Protein AF-A0A8T6XIP1-F1 (afdb_monomer_lite)

pLDDT: mean 94.94, std 7.09, range [53.69, 98.31]

Structure (mmCIF, N/CA/C/O backbone):
data_AF-A0A8T6XIP1-F1
#
_entry.id   AF-A0A8T6XIP1-F1
#
loop_
_atom_site.group_PDB
_atom_site.id
_atom_site.type_symbol
_atom_site.label_atom_id
_atom_site.label_alt_id
_atom_site.label_comp_id
_atom_site.label_asym_id
_atom_site.label_entity_id
_atom_site.label_seq_id
_atom_site.pdbx_PDB_ins_code
_atom_site.Cartn_x
_atom_site.Cartn_y
_atom_site.Cartn_z
_atom_site.occupancy
_atom_site.B_iso_or_equiv
_atom_site.auth_seq_id
_atom_site.auth_comp_id
_atom_site.auth_asym_id
_atom_site.auth_atom_id
_atom_site.pdbx_PDB_model_num
ATOM 1 N N . ILE A 1 1 ? -11.393 -1.175 -6.910 1.00 96.38 1 ILE A N 1
ATOM 2 C CA . ILE A 1 1 ? -10.077 -0.493 -6.891 1.00 96.38 1 ILE A CA 1
ATOM 3 C C . ILE A 1 1 ? -10.210 0.722 -5.989 1.00 96.38 1 ILE A C 1
ATOM 5 O O . ILE A 1 1 ? -11.236 1.387 -6.070 1.00 96.38 1 ILE A O 1
ATOM 9 N N . VAL A 1 2 ? -9.239 0.958 -5.111 1.00 97.94 2 VAL A N 1
ATOM 10 C CA . VAL A 1 2 ? -9.220 2.056 -4.131 1.00 97.94 2 VAL A CA 1
ATOM 11 C C . VAL A 1 2 ? -7.823 2.672 -4.049 1.00 97.94 2 VAL A C 1
ATOM 13 O O . VAL A 1 2 ? -6.846 2.029 -4.436 1.00 97.94 2 VAL A O 1
ATOM 16 N N . CYS A 1 3 ? -7.729 3.896 -3.529 1.00 97.50 3 CYS A N 1
ATOM 17 C CA . CYS A 1 3 ? -6.461 4.567 -3.256 1.00 97.50 3 CYS A CA 1
ATOM 18 C C . CYS A 1 3 ? -6.157 4.570 -1.756 1.00 97.50 3 CYS A C 1
ATOM 20 O O . CYS A 1 3 ? -7.057 4.773 -0.942 1.00 97.50 3 CYS A O 1
ATOM 22 N N . VAL A 1 4 ? -4.883 4.415 -1.406 1.00 97.56 4 VAL A N 1
ATOM 23 C CA . VAL A 1 4 ? -4.375 4.604 -0.044 1.00 97.56 4 VAL A CA 1
ATOM 24 C C . VAL A 1 4 ? -3.805 6.011 0.055 1.00 97.56 4 VAL A C 1
ATOM 26 O O . VAL A 1 4 ? -2.945 6.393 -0.743 1.00 97.56 4 VAL A O 1
ATOM 29 N N . ILE A 1 5 ? -4.306 6.785 1.015 1.00 97.44 5 ILE A N 1
ATOM 30 C CA . ILE A 1 5 ? -3.959 8.193 1.203 1.00 97.44 5 ILE A CA 1
ATOM 31 C C . ILE A 1 5 ? -3.365 8.376 2.598 1.00 97.44 5 ILE A C 1
ATOM 33 O O . ILE A 1 5 ? -3.893 7.859 3.578 1.00 97.44 5 ILE A O 1
ATOM 37 N N . GLU A 1 6 ? -2.275 9.127 2.675 1.00 96.44 6 GLU A N 1
ATOM 38 C CA . GLU A 1 6 ? -1.706 9.612 3.930 1.00 96.44 6 GLU A CA 1
ATOM 39 C C . GLU A 1 6 ? -2.514 10.816 4.440 1.00 96.44 6 GLU A C 1
ATOM 41 O O . GLU A 1 6 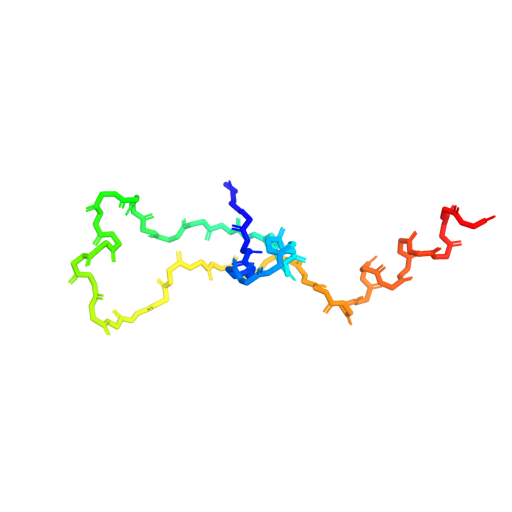? -2.778 11.751 3.685 1.00 96.44 6 GLU A O 1
ATOM 46 N N . GLU A 1 7 ? -2.939 10.801 5.703 1.00 95.56 7 GLU A N 1
ATOM 47 C CA . GLU A 1 7 ? -3.956 11.736 6.205 1.00 95.56 7 GLU A CA 1
ATOM 48 C C . GLU A 1 7 ? -3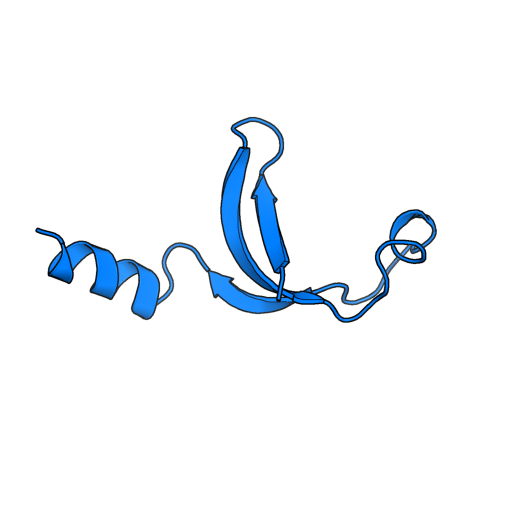.476 13.188 6.351 1.00 95.56 7 GLU A C 1
ATOM 50 O O . GLU A 1 7 ? -4.259 14.108 6.099 1.00 95.56 7 GLU A O 1
ATOM 55 N N . SER A 1 8 ? -2.216 13.422 6.735 1.00 97.00 8 SER A N 1
ATOM 56 C CA . SER A 1 8 ? -1.726 14.765 7.076 1.00 97.00 8 SER A CA 1
ATOM 57 C C . SER A 1 8 ? -1.563 15.667 5.853 1.00 97.00 8 SER A C 1
ATOM 59 O O . SER A 1 8 ? -1.941 16.838 5.899 1.00 97.00 8 SER A O 1
ATOM 61 N N . GLN A 1 9 ? -1.037 15.136 4.745 1.00 96.31 9 GLN A N 1
ATOM 62 C CA . GLN A 1 9 ? -0.811 15.878 3.502 1.00 96.31 9 GLN A CA 1
ATOM 63 C C . GLN A 1 9 ? -1.754 15.461 2.373 1.00 96.31 9 GLN A C 1
ATOM 65 O O . GLN A 1 9 ? -1.685 16.037 1.286 1.00 96.31 9 GLN A O 1
ATOM 70 N N . ARG A 1 10 ? -2.628 14.473 2.609 1.00 95.75 10 ARG A N 1
ATOM 71 C CA . ARG A 1 10 ? -3.564 13.916 1.617 1.00 95.75 10 ARG A CA 1
ATOM 72 C C . ARG A 1 10 ? -2.864 13.419 0.352 1.00 95.75 10 ARG A C 1
ATOM 74 O O . ARG A 1 10 ? -3.388 13.543 -0.755 1.00 95.75 10 ARG A O 1
ATOM 81 N N . LYS A 1 11 ? -1.664 12.857 0.511 1.00 96.12 11 LYS A N 1
ATOM 82 C CA . LYS A 1 11 ? -0.879 12.305 -0.598 1.00 96.12 11 LYS A CA 1
ATOM 83 C C . LYS A 1 11 ? -1.279 10.865 -0.881 1.00 96.12 11 LYS A C 1
ATOM 85 O O . LYS A 1 11 ? -1.435 10.066 0.038 1.00 96.12 11 LYS A O 1
ATOM 90 N N . PHE A 1 12 ? -1.391 10.531 -2.163 1.00 96.44 12 PHE A N 1
ATOM 91 C CA . PHE A 1 12 ? -1.576 9.156 -2.611 1.00 96.44 12 PHE A CA 1
ATOM 92 C C . PHE A 1 12 ? -0.286 8.361 -2.400 1.00 96.44 12 PHE A C 1
ATOM 94 O O . PHE A 1 12 ? 0.776 8.767 -2.869 1.00 96.44 12 PHE A O 1
ATOM 101 N N . LEU A 1 13 ? -0.393 7.238 -1.694 1.00 97.38 13 LEU A N 1
ATOM 102 C CA . LEU A 1 13 ? 0.725 6.334 -1.424 1.00 97.38 13 LEU A CA 1
ATOM 103 C C . LEU A 1 13 ? 0.659 5.059 -2.264 1.00 97.38 13 LEU A C 1
ATOM 105 O O . LEU A 1 13 ? 1.700 4.513 -2.620 1.00 97.38 13 LEU A O 1
ATOM 109 N N . ALA A 1 14 ? -0.551 4.575 -2.548 1.00 98.12 14 ALA A N 1
ATOM 110 C CA . ALA A 1 14 ? -0.767 3.336 -3.283 1.00 98.12 14 ALA A CA 1
ATOM 111 C C . ALA A 1 14 ? -2.160 3.264 -3.923 1.00 98.12 14 ALA A C 1
ATOM 113 O O . ALA A 1 14 ? -3.076 4.010 -3.563 1.00 98.12 14 ALA A O 1
ATOM 114 N N . VAL A 1 15 ? -2.319 2.315 -4.840 1.00 98.12 15 VAL A N 1
ATOM 115 C CA . VAL A 1 15 ? -3.580 1.872 -5.435 1.00 98.12 15 VAL A CA 1
ATOM 116 C C . VAL A 1 15 ? -3.712 0.367 -5.201 1.00 98.12 15 VAL A C 1
ATOM 118 O O . VAL A 1 15 ? -2.738 -0.378 -5.315 1.00 98.12 15 VAL A O 1
ATOM 121 N N . GLY A 1 16 ? -4.919 -0.092 -4.878 1.00 98.19 16 GLY A N 1
ATOM 122 C CA . GLY A 1 16 ? -5.160 -1.492 -4.538 1.00 98.19 16 GLY A CA 1
ATOM 123 C C . GLY A 1 16 ? -6.592 -1.973 -4.750 1.00 98.19 16 GLY A C 1
ATOM 124 O O . GLY A 1 16 ? -7.464 -1.244 -5.238 1.00 98.19 16 GLY A O 1
ATOM 125 N N . ILE A 1 17 ? -6.847 -3.226 -4.378 1.00 98.31 17 ILE A N 1
ATOM 126 C CA . ILE A 1 17 ? -8.174 -3.853 -4.404 1.00 98.31 17 ILE A CA 1
ATOM 127 C C . ILE A 1 17 ? -8.684 -3.964 -2.970 1.00 98.31 17 ILE A C 1
ATOM 129 O O . ILE A 1 17 ? -8.035 -4.568 -2.123 1.00 98.31 17 ILE A O 1
ATOM 133 N N . ALA A 1 18 ? -9.858 -3.394 -2.694 1.00 97.81 18 ALA A N 1
ATOM 134 C CA . ALA A 1 18 ? -10.496 -3.542 -1.392 1.00 97.81 18 ALA A CA 1
ATOM 135 C C . ALA A 1 18 ? -10.882 -5.009 -1.152 1.00 97.81 18 ALA A C 1
ATOM 137 O O . ALA A 1 18 ? -11.515 -5.633 -2.007 1.00 97.81 18 ALA A O 1
ATOM 138 N N . ARG A 1 19 ? -10.508 -5.538 0.014 1.00 97.31 19 ARG A N 1
ATOM 139 C CA . ARG A 1 19 ? -10.871 -6.891 0.461 1.00 97.31 19 ARG A CA 1
ATOM 140 C C . ARG A 1 19 ? -12.118 -6.934 1.329 1.00 97.31 19 ARG A C 1
ATOM 142 O O . ARG A 1 19 ? -12.683 -8.003 1.525 1.00 97.31 19 ARG A O 1
ATOM 149 N N . VAL A 1 20 ? -12.546 -5.777 1.816 1.00 96.56 20 VAL A N 1
ATOM 150 C CA . VAL A 1 20 ? -13.665 -5.626 2.744 1.00 96.56 20 VAL A CA 1
ATOM 151 C C . VAL A 1 20 ? -14.574 -4.495 2.289 1.00 96.56 20 VAL A C 1
ATOM 153 O O . VAL A 1 20 ? -14.122 -3.555 1.624 1.00 96.56 20 VAL A O 1
ATOM 156 N N . ALA A 1 21 ? -15.858 -4.579 2.635 1.00 96.38 21 ALA A N 1
ATOM 157 C CA . ALA A 1 21 ? -16.778 -3.484 2.379 1.00 96.38 21 ALA A CA 1
ATOM 158 C C . ALA A 1 21 ? -16.430 -2.282 3.270 1.00 96.38 21 ALA A C 1
ATOM 160 O O . ALA A 1 21 ? -16.014 -2.430 4.420 1.00 96.38 21 ALA A O 1
ATOM 161 N N . SER A 1 22 ? -16.648 -1.066 2.768 1.00 94.75 22 SER A N 1
ATOM 162 C CA . SER A 1 22 ? -16.383 0.157 3.537 1.00 94.75 22 SER A CA 1
ATOM 163 C C . SER A 1 22 ? -17.205 0.238 4.825 1.00 94.75 22 SER A C 1
ATOM 165 O O . SER A 1 22 ? -16.742 0.805 5.807 1.00 94.75 22 SER A O 1
ATOM 167 N N . SER A 1 23 ? -18.410 -0.342 4.827 1.00 95.88 23 SER A N 1
ATOM 168 C CA . SER A 1 23 ? -19.286 -0.420 5.999 1.00 95.88 23 SER A CA 1
ATOM 169 C C . SER A 1 23 ? -18.741 -1.322 7.104 1.00 95.88 23 SER A C 1
ATOM 171 O O . SER A 1 23 ? -19.063 -1.107 8.262 1.00 95.88 23 SER A O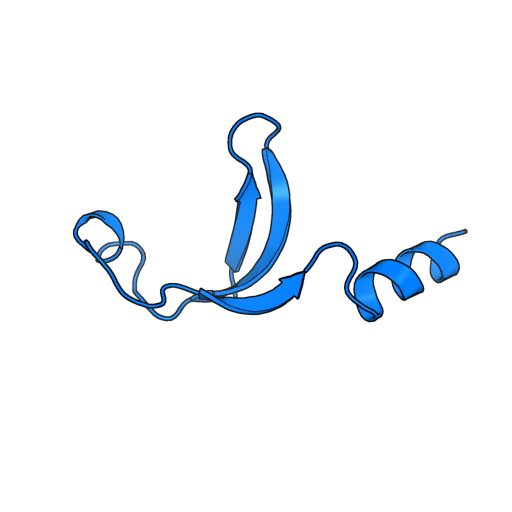 1
ATOM 173 N N . GLU A 1 24 ? -17.934 -2.324 6.759 1.00 94.44 24 GLU A N 1
ATOM 174 C CA . GLU A 1 24 ? -17.404 -3.307 7.711 1.00 94.44 24 GLU A CA 1
ATOM 175 C C . GLU A 1 24 ? -16.041 -2.876 8.266 1.00 94.44 24 GLU A C 1
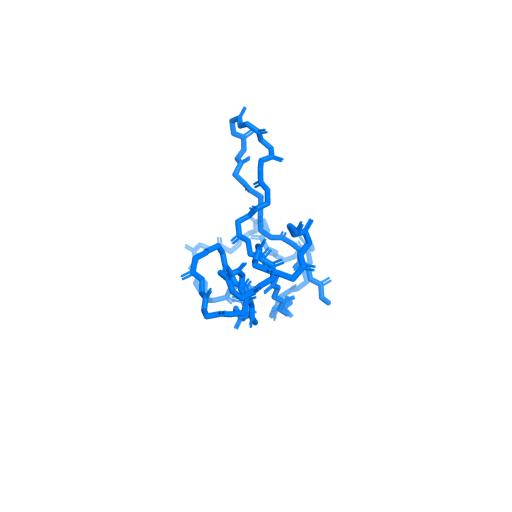ATOM 177 O O . GLU A 1 24 ? -15.691 -3.214 9.393 1.00 94.44 24 GLU A O 1
ATOM 182 N N . MET A 1 25 ? -15.283 -2.090 7.493 1.00 94.12 25 MET A N 1
ATOM 183 C CA . MET A 1 25 ? -13.914 -1.685 7.823 1.00 94.12 25 MET A CA 1
ATOM 184 C C . MET A 1 25 ? -13.799 -0.946 9.166 1.00 94.12 25 MET A C 1
ATOM 186 O O . MET A 1 25 ? -12.809 -1.134 9.869 1.00 94.12 25 MET A O 1
ATOM 190 N N . GLY A 1 26 ? -14.795 -0.132 9.539 1.00 92.50 26 GLY A N 1
ATOM 191 C CA . GLY A 1 26 ? -14.766 0.664 10.776 1.00 92.50 26 GLY A CA 1
ATOM 192 C C . GLY A 1 26 ? -14.762 -0.169 12.062 1.00 92.50 26 GLY A C 1
ATOM 193 O O . GLY A 1 26 ? -14.187 0.256 13.063 1.00 92.50 26 GLY A O 1
ATOM 194 N N . ASP A 1 27 ? -15.335 -1.374 12.019 1.00 95.50 27 ASP A N 1
ATOM 195 C CA . ASP A 1 27 ? -15.444 -2.267 13.178 1.00 95.50 27 ASP A CA 1
ATOM 196 C C . ASP A 1 27 ? -14.303 -3.303 13.241 1.00 95.50 27 ASP A C 1
ATOM 198 O O . ASP A 1 27 ? -14.171 -4.063 14.210 1.00 95.50 27 ASP A O 1
ATOM 202 N N . MET A 1 28 ? -13.444 -3.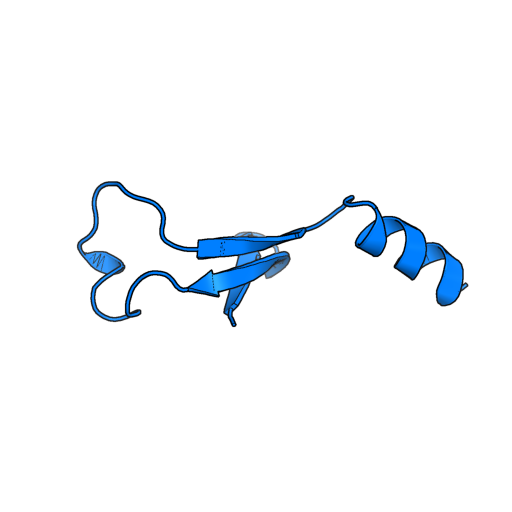349 12.216 1.00 95.62 28 MET A N 1
ATOM 203 C CA . MET A 1 28 ? -12.338 -4.298 12.135 1.00 95.62 28 MET A CA 1
ATOM 204 C C . MET A 1 28 ? -11.182 -3.903 13.056 1.00 95.62 28 MET A C 1
ATOM 206 O O . MET A 1 28 ? -10.637 -2.808 12.986 1.00 95.62 28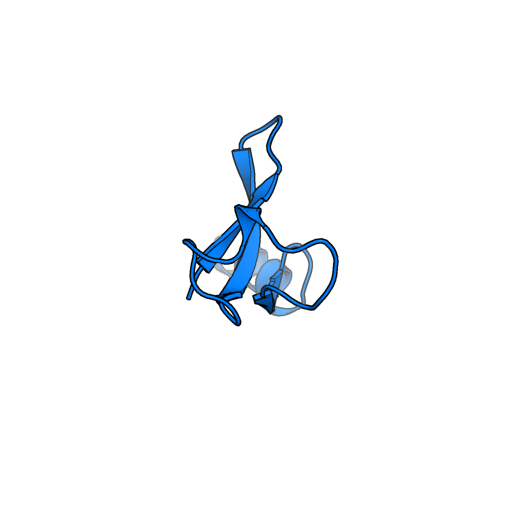 MET A O 1
ATOM 210 N N . LYS A 1 29 ? -10.725 -4.852 13.882 1.00 96.06 29 LYS A N 1
ATOM 211 C CA . LYS A 1 29 ? -9.542 -4.668 14.748 1.00 96.06 29 LYS A CA 1
ATOM 212 C C . LYS A 1 29 ? -8.232 -5.140 14.116 1.00 96.06 29 LYS A C 1
ATOM 214 O O . LYS A 1 29 ? -7.162 -4.735 14.558 1.00 96.06 29 LYS A O 1
ATOM 219 N N . LYS A 1 30 ? -8.302 -6.069 13.158 1.00 96.06 30 LYS A N 1
ATOM 220 C CA . LYS A 1 30 ? -7.150 -6.680 12.479 1.00 96.06 30 LYS A CA 1
ATOM 221 C C . LYS A 1 30 ? -7.587 -7.364 11.185 1.00 96.06 30 LYS A C 1
ATOM 223 O O . LYS A 1 30 ? -8.744 -7.760 11.068 1.00 96.06 30 LYS A O 1
ATOM 228 N N . GLY A 1 31 ? -6.633 -7.592 10.291 1.00 95.56 31 GLY A N 1
ATOM 229 C CA . GLY A 1 31 ? -6.846 -8.257 9.006 1.00 95.56 31 GLY A CA 1
ATOM 230 C C . GLY A 1 31 ? -6.381 -7.389 7.843 1.00 95.56 31 GLY A C 1
ATOM 231 O O . GLY A 1 31 ? -6.156 -6.192 8.002 1.00 95.56 31 GLY A O 1
ATOM 232 N N . GLU A 1 32 ? -6.213 -8.011 6.682 1.00 95.50 32 GLU A N 1
ATOM 233 C CA . GLU A 1 32 ? -5.872 -7.318 5.442 1.00 95.50 32 GLU A CA 1
ATOM 234 C C . GLU A 1 32 ? -7.118 -6.636 4.861 1.00 95.50 32 GLU A C 1
ATOM 236 O O . GLU A 1 32 ? -8.163 -7.266 4.705 1.00 95.50 32 GLU A O 1
ATOM 241 N N . VAL A 1 33 ? -7.016 -5.338 4.564 1.00 96.81 33 VAL A N 1
ATOM 242 C CA . VAL A 1 33 ? -8.148 -4.517 4.088 1.00 96.81 33 VAL A CA 1
ATOM 243 C C . VAL A 1 33 ? -8.027 -4.122 2.617 1.00 96.81 33 VAL A C 1
ATOM 245 O O . VAL A 1 33 ? -9.039 -3.901 1.945 1.00 96.81 33 VAL A O 1
ATOM 248 N N . VAL A 1 34 ? -6.798 -4.057 2.103 1.00 97.62 34 VAL A N 1
ATOM 249 C CA . VAL A 1 34 ? -6.482 -3.691 0.722 1.00 97.62 34 VAL A CA 1
ATOM 250 C C . VAL A 1 34 ? -5.321 -4.551 0.239 1.00 97.62 34 VAL A C 1
ATOM 252 O O . VAL A 1 34 ? -4.246 -4.507 0.828 1.00 97.62 34 VAL A O 1
ATOM 255 N N . ASP A 1 35 ? -5.524 -5.253 -0.872 1.00 97.94 35 ASP A N 1
ATOM 256 C CA . ASP A 1 35 ? -4.432 -5.853 -1.637 1.00 97.94 35 ASP A CA 1
ATOM 257 C C . ASP A 1 35 ? -3.703 -4.765 -2.418 1.00 97.94 35 ASP A C 1
ATOM 259 O O . ASP A 1 35 ? -4.320 -4.052 -3.220 1.00 97.94 35 ASP A O 1
ATOM 263 N N . ASN A 1 36 ? -2.393 -4.656 -2.234 1.00 97.50 36 ASN A N 1
ATOM 264 C CA . ASN A 1 36 ? -1.588 -3.660 -2.929 1.00 97.50 36 ASN A CA 1
ATOM 265 C C . ASN A 1 36 ? -1.334 -4.065 -4.394 1.00 97.50 36 ASN A C 1
ATOM 267 O O . ASN A 1 36 ? -0.857 -5.167 -4.661 1.00 97.50 36 ASN A O 1
ATOM 271 N N . LEU A 1 37 ? -1.635 -3.166 -5.337 1.00 97.88 37 LEU A N 1
ATOM 272 C CA . LEU A 1 37 ? -1.351 -3.352 -6.765 1.00 97.88 37 LEU A CA 1
ATOM 273 C C . LEU A 1 37 ? -0.187 -2.485 -7.245 1.00 97.88 37 LEU A C 1
ATOM 275 O O . LEU A 1 37 ? 0.568 -2.900 -8.120 1.00 97.88 37 LEU A O 1
ATOM 279 N N . HIS A 1 38 ? -0.086 -1.269 -6.717 1.00 98.06 38 HIS A N 1
ATOM 280 C CA . HIS A 1 38 ? 0.875 -0.266 -7.149 1.00 98.06 38 HIS A CA 1
ATOM 281 C C . HIS A 1 38 ? 1.125 0.721 -6.014 1.00 98.06 38 HIS A C 1
ATOM 283 O O . HIS A 1 38 ? 0.170 1.175 -5.384 1.00 98.06 38 HIS A O 1
ATOM 289 N N . TYR A 1 39 ? 2.378 1.082 -5.757 1.00 97.88 39 TYR A N 1
ATOM 290 C CA . TYR A 1 39 ? 2.732 1.972 -4.654 1.00 97.88 39 TYR A CA 1
ATOM 291 C C . TYR A 1 39 ? 3.913 2.883 -4.982 1.00 97.88 39 TYR A C 1
ATOM 293 O O . TYR A 1 39 ? 4.672 2.659 -5.926 1.00 97.88 39 TYR A O 1
ATOM 301 N N . ILE A 1 40 ? 4.053 3.943 -4.186 1.00 96.69 40 ILE A N 1
ATOM 302 C CA . ILE A 1 40 ? 5.138 4.909 -4.331 1.00 96.69 40 ILE A CA 1
ATOM 303 C C . ILE A 1 40 ? 6.506 4.216 -4.309 1.00 96.69 40 ILE A C 1
ATOM 305 O O . ILE A 1 40 ? 6.792 3.395 -3.439 1.00 96.69 40 ILE A O 1
ATOM 309 N N . SER A 1 41 ? 7.359 4.592 -5.262 1.00 95.94 41 SER A N 1
ATOM 310 C CA . SER A 1 41 ? 8.715 4.048 -5.432 1.00 95.94 41 SER A CA 1
ATOM 311 C C . SER A 1 41 ? 8.771 2.561 -5.794 1.00 95.94 41 SER A C 1
ATOM 313 O O . SER A 1 41 ? 9.819 1.930 -5.652 1.00 95.94 41 SER A O 1
ATOM 315 N N . ASP A 1 42 ? 7.669 1.972 -6.262 1.00 97.69 42 ASP A N 1
ATOM 316 C CA . ASP A 1 42 ? 7.778 0.725 -7.002 1.00 97.69 42 ASP A CA 1
ATOM 317 C C . ASP A 1 42 ? 8.351 0.964 -8.407 1.00 97.69 42 ASP A C 1
ATOM 319 O O . ASP A 1 42 ? 8.477 2.092 -8.895 1.00 97.69 42 ASP A O 1
ATOM 323 N N . LYS A 1 43 ? 8.693 -0.136 -9.081 1.00 97.06 43 LYS A N 1
ATOM 324 C CA . LYS A 1 43 ? 9.307 -0.099 -10.408 1.00 97.06 43 LYS A CA 1
ATOM 325 C C . LYS A 1 43 ? 8.483 0.715 -11.413 1.00 97.06 43 LYS A C 1
ATOM 327 O O . LYS A 1 43 ? 9.057 1.424 -12.231 1.00 97.06 43 LYS A O 1
ATOM 332 N N . TYR A 1 44 ? 7.159 0.586 -11.391 1.00 95.81 44 TYR A N 1
ATOM 333 C CA . TYR A 1 44 ? 6.285 1.262 -12.347 1.00 95.81 44 TYR A CA 1
ATOM 334 C C . TYR A 1 44 ? 6.158 2.750 -12.022 1.00 95.81 44 TYR A C 1
ATOM 336 O O . TYR A 1 44 ? 6.121 3.565 -12.939 1.00 95.81 44 TYR A O 1
ATOM 344 N N . TRP A 1 45 ? 6.162 3.104 -10.735 1.00 95.12 45 TRP A N 1
ATOM 345 C CA . TRP A 1 45 ? 6.100 4.485 -10.262 1.00 95.12 45 TRP A CA 1
ATOM 346 C C . TRP A 1 45 ? 7.351 5.241 -10.696 1.00 95.12 45 TRP A C 1
ATOM 348 O O . TRP A 1 45 ? 7.268 6.357 -11.204 1.00 95.12 45 TRP A O 1
ATOM 358 N N . ASP A 1 46 ? 8.516 4.615 -10.533 1.00 94.81 46 ASP A N 1
ATOM 359 C CA . ASP A 1 46 ? 9.791 5.209 -10.920 1.00 94.81 46 ASP A CA 1
ATOM 360 C C . ASP A 1 46 ? 9.953 5.299 -12.438 1.00 94.81 46 ASP A C 1
ATOM 362 O O . ASP A 1 46 ? 10.379 6.338 -12.933 1.00 94.81 46 ASP A O 1
ATOM 366 N N . ILE A 1 47 ? 9.539 4.272 -13.188 1.00 95.62 47 ILE A N 1
ATOM 367 C CA . ILE A 1 47 ? 9.518 4.325 -14.658 1.00 95.62 47 ILE A CA 1
ATOM 368 C C . ILE A 1 47 ? 8.576 5.430 -15.156 1.00 95.62 47 ILE A C 1
ATOM 370 O O . ILE A 1 47 ? 8.916 6.148 -16.090 1.00 95.62 47 ILE A O 1
ATOM 374 N N . ALA A 1 48 ? 7.404 5.609 -14.544 1.00 94.31 48 ALA A N 1
ATOM 375 C CA . ALA A 1 48 ? 6.461 6.644 -14.965 1.00 94.31 48 ALA A CA 1
ATOM 376 C C . ALA A 1 48 ? 7.049 8.061 -14.850 1.00 94.31 48 ALA A C 1
ATOM 378 O O . ALA A 1 48 ? 6.747 8.911 -15.687 1.00 94.31 48 ALA A O 1
ATOM 379 N N . LYS A 1 49 ? 7.929 8.310 -13.867 1.00 92.81 49 LYS A N 1
ATOM 380 C CA . LYS A 1 49 ? 8.639 9.595 -13.737 1.00 92.81 49 LYS A CA 1
ATOM 381 C C . LYS A 1 49 ? 9.532 9.881 -14.941 1.00 92.81 49 LYS A C 1
ATOM 383 O O . LYS A 1 49 ? 9.612 11.024 -15.351 1.00 92.81 49 LYS A O 1
ATOM 388 N N . THR A 1 50 ? 10.156 8.859 -15.526 1.00 93.88 50 THR A N 1
ATOM 389 C CA . THR A 1 50 ? 11.071 9.040 -16.665 1.00 93.88 50 THR A CA 1
ATOM 390 C C . THR A 1 50 ? 10.358 9.149 -18.011 1.00 93.88 50 THR A C 1
ATOM 392 O O . THR A 1 50 ? 11.009 9.399 -19.014 1.00 93.88 50 THR A O 1
ATOM 395 N N . ILE A 1 51 ? 9.055 8.850 -18.069 1.00 92.75 51 ILE A N 1
ATOM 396 C CA . ILE A 1 51 ? 8.254 8.909 -19.306 1.00 92.75 51 ILE A CA 1
ATOM 397 C C . ILE A 1 51 ? 7.621 10.296 -19.490 1.00 92.75 51 ILE A C 1
ATOM 399 O O . ILE A 1 51 ? 7.327 10.688 -20.615 1.00 92.75 51 ILE A O 1
ATOM 403 N N . ASN A 1 52 ? 7.395 11.019 -18.392 1.00 67.38 52 ASN A N 1
ATOM 404 C CA . ASN A 1 52 ? 6.759 12.337 -18.397 1.00 67.38 52 ASN A CA 1
ATOM 405 C C . ASN A 1 52 ? 7.760 13.509 -18.316 1.00 67.38 52 ASN A C 1
ATOM 407 O O . ASN A 1 52 ? 7.311 14.652 -18.217 1.00 67.38 52 ASN A O 1
ATOM 411 N N . ASP A 1 53 ? 9.064 13.218 -18.360 1.00 53.69 53 ASP A N 1
ATOM 412 C CA . ASP A 1 53 ? 10.159 14.181 -18.564 1.00 53.69 53 ASP A CA 1
ATOM 413 C C . ASP A 1 53 ? 10.511 14.277 -20.061 1.00 53.69 53 ASP A C 1
ATOM 415 O O . ASP A 1 53 ? 10.781 15.405 -20.538 1.00 53.69 53 ASP A O 1
#

Foldseek 3Di:
DDFDADDPVRDTFFDFDAPDDPVCVVVDPDDDGTDTDGGPPDPVNVVVVVVVD

Secondary structure (DSSP, 8-state):
-EEEEETTTTEEEEEEEESS-HHHHTT-SSS--EEEEEETTSHHHHHHHHH--

Radius of gyration: 13.6 Å; chains: 1; bounding box: 30×24×34 Å

Sequence (53 aa):
IVCVIEESQRKFLAVGIARVASSEMGDMKKGEVVDNLHYISDKYWDIAKTIND